Protein AF-A0A8X8BHP9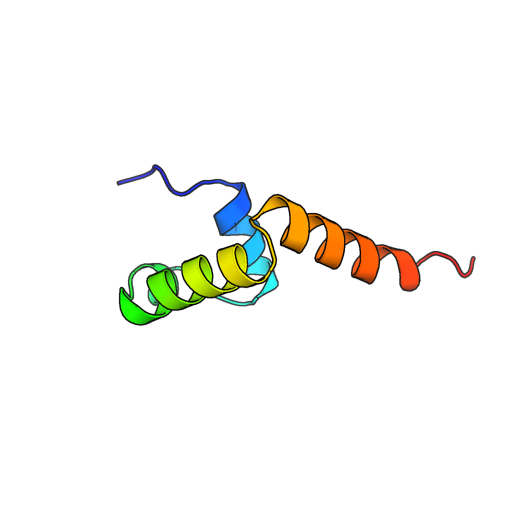-F1 (afdb_monomer_lite)

Foldseek 3Di:
DPPDDVLVVVVCVVVVHDVVLCVPPVSVVVVVVVQVVCVHSVSVVVVVVVVVVVVPPPD

Organism: Polypterus senegalus (NCBI:txid55291)

Radius of gyration: 13.21 Å; chains: 1; bounding box: 25×32×38 Å

InterPro domains:
  IPR011026 Actin nucleation-promoting factor WAS, C-terminal [SSF47912] (2-53)
  IPR036936 CRIB domain superfamily [G3DSA:3.90.810.10] (1-51)

pLDDT: mean 75.54, std 12.57, range [39.44, 88.62]

Sequence (59 aa):
VNNLDPELKNLFDLCGISEAQLKDKETSKAIYDFIEKKGGVEAVKNELRRQGKFYFSNY

Secondary structure (DSSP, 8-state):
-----HHHHHHHHHHT--HHHHHSHHHHHHHHHHHHHTTSHHHHHHHHHHHHHHSS---

Structure (mmCIF, N/CA/C/O backbone):
data_AF-A0A8X8BHP9-F1
#
_entry.id   AF-A0A8X8BHP9-F1
#
loop_
_atom_site.group_PDB
_atom_site.id
_atom_site.type_symbol
_atom_site.label_atom_id
_atom_site.label_alt_id
_atom_site.label_comp_id
_atom_site.label_asym_id
_atom_site.label_entity_id
_atom_site.label_seq_id
_atom_site.pdbx_PDB_ins_code
_atom_site.Cartn_x
_atom_site.Cartn_y
_atom_site.Cartn_z
_atom_site.occupancy
_atom_site.B_iso_or_equiv
_atom_site.auth_seq_id
_atom_site.auth_comp_id
_atom_site.auth_asym_id
_atom_site.auth_atom_id
_atom_site.pdbx_PDB_model_num
ATOM 1 N N . VAL A 1 1 ? -8.886 17.555 1.778 1.00 39.44 1 VAL A N 1
ATOM 2 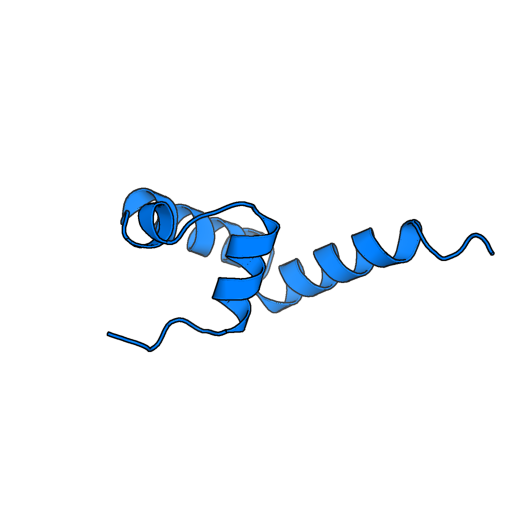C CA . VAL A 1 1 ? -8.541 16.115 1.854 1.00 39.44 1 VAL A CA 1
ATOM 3 C C . VAL A 1 1 ? -8.369 15.574 0.442 1.00 39.44 1 VAL A C 1
ATOM 5 O O . VAL A 1 1 ? -9.318 15.027 -0.076 1.00 39.44 1 VAL A O 1
ATOM 8 N N . ASN A 1 2 ? -7.230 15.822 -0.217 1.00 52.22 2 ASN A N 1
ATOM 9 C CA . ASN A 1 2 ? -6.922 15.304 -1.567 1.00 52.22 2 ASN A CA 1
ATOM 10 C C . ASN A 1 2 ? -5.394 15.291 -1.818 1.00 52.22 2 ASN A C 1
ATOM 12 O O . ASN A 1 2 ? -4.934 15.739 -2.857 1.00 52.22 2 ASN A O 1
ATOM 16 N N . ASN A 1 3 ? -4.601 14.808 -0.852 1.00 60.56 3 ASN A N 1
ATOM 17 C CA . ASN A 1 3 ? -3.133 14.710 -0.979 1.00 60.56 3 ASN A CA 1
ATOM 18 C C . ASN A 1 3 ? -2.660 13.249 -0.924 1.00 60.56 3 ASN A C 1
ATOM 20 O O . ASN A 1 3 ? -1.621 12.947 -0.344 1.00 60.56 3 ASN A O 1
ATOM 24 N N . LEU A 1 4 ? -3.473 12.323 -1.432 1.00 66.50 4 LEU A N 1
ATOM 25 C CA . LEU A 1 4 ? -3.105 10.915 -1.476 1.00 66.50 4 LEU A CA 1
ATOM 26 C C . LEU A 1 4 ? -2.231 10.725 -2.713 1.00 66.50 4 LEU A C 1
ATOM 28 O O . LEU A 1 4 ? -2.685 10.980 -3.829 1.00 66.50 4 LEU A O 1
ATOM 32 N N . ASP A 1 5 ? -0.968 10.380 -2.486 1.00 76.12 5 ASP A N 1
ATOM 33 C CA . ASP A 1 5 ? 0.030 10.293 -3.544 1.00 76.12 5 ASP A CA 1
ATOM 34 C C . ASP A 1 5 ? -0.455 9.336 -4.659 1.00 76.12 5 ASP A C 1
ATOM 36 O O . ASP A 1 5 ? -0.912 8.225 -4.348 1.00 76.12 5 ASP A O 1
ATOM 40 N N . PRO A 1 6 ? -0.408 9.737 -5.944 1.00 77.56 6 PRO A N 1
ATOM 41 C CA . PRO A 1 6 ? -0.858 8.901 -7.058 1.00 77.56 6 PRO A CA 1
ATOM 42 C C . PRO A 1 6 ? -0.192 7.521 -7.083 1.00 77.56 6 PRO A C 1
ATOM 44 O O . PRO A 1 6 ? -0.775 6.546 -7.566 1.00 77.56 6 PRO A O 1
ATOM 47 N N . GLU A 1 7 ? 1.031 7.428 -6.566 1.00 73.38 7 GLU A N 1
ATOM 48 C CA . GLU A 1 7 ? 1.817 6.201 -6.553 1.00 73.38 7 GLU A CA 1
ATOM 49 C C . GLU A 1 7 ? 1.331 5.234 -5.481 1.00 73.38 7 GLU A C 1
ATOM 51 O O . GLU A 1 7 ? 1.215 4.036 -5.738 1.00 73.38 7 GLU A O 1
ATOM 56 N N . LEU A 1 8 ? 0.953 5.759 -4.313 1.00 76.69 8 LEU A N 1
ATOM 57 C CA . LEU A 1 8 ? 0.291 4.978 -3.273 1.00 76.69 8 LEU A CA 1
ATOM 58 C C . LEU A 1 8 ? -1.060 4.464 -3.766 1.00 76.69 8 LEU A C 1
ATOM 60 O O . LEU A 1 8 ? -1.353 3.284 -3.601 1.00 76.69 8 LEU A O 1
ATOM 64 N N . LYS A 1 9 ? -1.841 5.310 -4.453 1.00 78.62 9 LYS A N 1
ATOM 65 C CA . LYS A 1 9 ? -3.136 4.912 -5.020 1.00 78.62 9 LYS A CA 1
ATOM 66 C C . LYS A 1 9 ? -3.015 3.732 -5.987 1.00 78.62 9 LYS A C 1
ATOM 68 O O . LYS A 1 9 ? -3.764 2.772 -5.858 1.00 78.62 9 LYS A O 1
ATOM 73 N N . ASN A 1 10 ? -2.042 3.769 -6.899 1.00 77.38 10 ASN A N 1
ATOM 74 C CA . ASN A 1 10 ? -1.787 2.646 -7.807 1.00 77.38 10 ASN A CA 1
ATOM 75 C C . ASN A 1 10 ? -1.390 1.371 -7.057 1.00 77.38 10 ASN A C 1
ATOM 77 O O . ASN A 1 10 ? -1.801 0.279 -7.431 1.00 77.38 10 ASN A O 1
ATOM 81 N N . LEU A 1 11 ? -0.596 1.498 -5.995 1.00 79.38 11 LEU A N 1
ATOM 82 C CA . LEU A 1 11 ? -0.176 0.363 -5.176 1.00 79.38 11 LEU A CA 1
ATOM 83 C C . LEU A 1 11 ? -1.371 -0.269 -4.448 1.00 79.38 11 LEU A C 1
ATOM 85 O O . LEU A 1 11 ? -1.486 -1.490 -4.394 1.00 79.38 11 LEU A O 1
ATOM 89 N N . PHE A 1 12 ? -2.290 0.561 -3.958 1.00 79.69 12 PHE A N 1
ATOM 90 C CA . PHE A 1 12 ? -3.538 0.121 -3.343 1.00 79.69 12 PHE A CA 1
ATOM 91 C C . PHE A 1 12 ? -4.435 -0.604 -4.348 1.00 79.69 12 PHE A C 1
ATOM 93 O O . PHE A 1 12 ? -4.853 -1.725 -4.067 1.00 79.69 12 PHE A O 1
ATOM 100 N N . ASP A 1 13 ? -4.635 -0.035 -5.539 1.00 81.81 13 ASP A N 1
ATOM 101 C CA . ASP A 1 13 ? -5.409 -0.675 -6.608 1.00 81.81 13 ASP A CA 1
ATOM 102 C C . ASP A 1 13 ? -4.784 -2.018 -7.032 1.00 81.81 13 ASP A C 1
ATOM 104 O O . ASP A 1 13 ? -5.499 -3.006 -7.202 1.00 81.81 13 ASP A O 1
ATOM 108 N N . LEU A 1 14 ? -3.450 -2.103 -7.121 1.00 75.25 14 LEU A N 1
ATOM 109 C CA . LEU A 1 14 ? -2.732 -3.348 -7.435 1.00 75.25 14 LEU A CA 1
ATOM 110 C C . LEU A 1 14 ? -2.883 -4.420 -6.349 1.00 75.25 14 LEU A C 1
ATOM 112 O O . LEU A 1 14 ? -2.937 -5.608 -6.662 1.00 75.25 14 LEU A O 1
ATOM 116 N N . CYS A 1 15 ? -2.956 -4.019 -5.080 1.00 75.12 15 CYS A N 1
ATOM 117 C CA . CYS A 1 15 ? -3.213 -4.925 -3.963 1.00 75.12 15 CYS A CA 1
ATOM 118 C C . CYS A 1 15 ? -4.708 -5.252 -3.776 1.00 75.12 15 CYS A C 1
ATOM 120 O O . CYS A 1 15 ? -5.034 -6.069 -2.916 1.00 75.12 15 CYS A O 1
ATOM 122 N N . GLY A 1 16 ? -5.614 -4.639 -4.549 1.00 79.69 16 GLY A N 1
ATOM 123 C CA . GLY A 1 16 ? -7.065 -4.799 -4.397 1.00 79.69 16 GLY A CA 1
ATOM 124 C C . GLY A 1 16 ? -7.647 -4.059 -3.187 1.00 79.69 16 GLY A C 1
ATOM 125 O O . GLY A 1 16 ? -8.715 -4.416 -2.691 1.00 79.69 16 GLY A O 1
ATOM 126 N N . ILE A 1 17 ? -6.942 -3.043 -2.691 1.00 83.19 17 ILE A N 1
ATOM 127 C CA . ILE A 1 17 ? -7.330 -2.243 -1.530 1.00 83.19 17 ILE A CA 1
ATOM 128 C C . ILE A 1 17 ? -8.217 -1.094 -1.999 1.00 83.19 17 ILE A C 1
ATOM 130 O O . ILE A 1 17 ? -7.810 -0.249 -2.791 1.00 83.19 17 ILE A O 1
ATOM 134 N N . SER A 1 18 ? -9.436 -1.039 -1.468 1.00 82.75 18 SER A N 1
ATOM 135 C CA . SER A 1 18 ? -10.412 0.002 -1.805 1.00 82.75 18 SER A CA 1
ATOM 136 C C . SER A 1 18 ? -10.277 1.250 -0.926 1.00 82.75 18 SER A C 1
ATOM 138 O O . SER A 1 18 ? -9.734 1.212 0.178 1.00 82.75 18 SER A O 1
ATOM 140 N N . GLU A 1 19 ? -10.867 2.368 -1.361 1.00 80.31 19 GLU A N 1
ATOM 141 C CA . GLU A 1 19 ? -10.891 3.618 -0.584 1.00 80.31 19 GLU A CA 1
ATOM 142 C C . GLU A 1 19 ? -11.495 3.463 0.822 1.00 80.31 19 GLU A C 1
ATOM 144 O O . GLU A 1 19 ? -11.120 4.197 1.736 1.00 80.31 19 GLU A O 1
ATOM 149 N N . ALA A 1 20 ? -12.410 2.507 1.022 1.00 84.12 20 ALA A N 1
ATOM 150 C CA . ALA A 1 20 ? -12.967 2.206 2.341 1.00 84.12 20 ALA A CA 1
ATOM 151 C C . ALA A 1 20 ? -11.882 1.713 3.310 1.00 84.12 20 ALA A C 1
ATOM 153 O O . ALA A 1 20 ? -11.832 2.153 4.456 1.00 84.12 20 ALA A O 1
ATOM 154 N N . GLN A 1 21 ? -10.974 0.868 2.822 1.00 81.44 21 GLN A N 1
ATOM 155 C CA . GLN A 1 21 ? -9.819 0.395 3.578 1.00 81.44 21 GLN A CA 1
ATOM 156 C C . GLN A 1 21 ? -8.743 1.477 3.730 1.00 81.44 21 GLN A C 1
ATOM 158 O O . GLN A 1 21 ? -8.049 1.514 4.734 1.00 81.44 21 GLN A O 1
ATOM 163 N N . LEU A 1 22 ? -8.647 2.430 2.803 1.00 78.56 22 LEU A N 1
ATOM 164 C CA . LEU A 1 22 ? -7.752 3.584 2.972 1.00 78.56 22 LEU A CA 1
ATOM 165 C C . LEU A 1 22 ? -8.235 4.580 4.027 1.00 78.56 22 LEU A C 1
ATOM 167 O O . LEU A 1 22 ? -7.418 5.246 4.662 1.00 78.56 22 LEU A O 1
ATOM 171 N N . LYS A 1 23 ? -9.552 4.692 4.227 1.00 80.88 23 LYS A N 1
ATOM 172 C CA . LYS A 1 23 ? -10.132 5.488 5.320 1.00 80.88 23 LYS A CA 1
ATOM 173 C C . LYS A 1 23 ? -9.961 4.816 6.679 1.00 80.88 23 LYS A C 1
ATOM 175 O O . LYS A 1 23 ? -10.016 5.502 7.701 1.00 80.88 23 LYS A O 1
ATOM 180 N N . ASP A 1 24 ? -9.747 3.505 6.690 1.00 87.69 24 ASP A N 1
ATOM 181 C CA . ASP A 1 24 ? -9.447 2.762 7.898 1.00 87.69 24 ASP A CA 1
ATOM 182 C C . ASP A 1 24 ? -8.005 3.041 8.358 1.00 87.69 24 ASP A C 1
ATOM 184 O O . ASP A 1 24 ? -7.033 2.910 7.609 1.00 87.69 24 ASP A O 1
ATOM 188 N N . LYS A 1 25 ? -7.855 3.479 9.611 1.00 83.25 25 LYS A N 1
ATOM 189 C CA . LYS A 1 25 ? -6.546 3.862 10.168 1.00 83.25 25 LYS A CA 1
ATOM 190 C C . LYS A 1 25 ? -5.611 2.670 10.335 1.00 83.25 25 LYS A C 1
ATOM 192 O O . LYS A 1 25 ? -4.399 2.830 10.227 1.00 83.25 25 LYS A O 1
ATOM 197 N N . GLU A 1 26 ? -6.164 1.503 10.633 1.00 87.88 26 GLU A N 1
ATOM 198 C CA . GLU A 1 26 ? -5.384 0.296 10.875 1.00 87.88 26 GLU A CA 1
ATOM 199 C C . GLU A 1 26 ? -4.824 -0.235 9.557 1.00 87.88 26 GLU A C 1
ATOM 201 O O . GLU A 1 26 ? -3.624 -0.484 9.431 1.00 87.88 26 GLU A O 1
ATOM 206 N N . THR A 1 27 ? -5.678 -0.281 8.537 1.00 84.62 27 THR A N 1
ATOM 207 C CA . THR A 1 27 ? -5.315 -0.723 7.194 1.00 84.62 27 THR A CA 1
ATOM 208 C C . THR A 1 27 ? -4.367 0.262 6.519 1.00 84.62 27 THR A C 1
ATOM 210 O O . THR A 1 27 ? -3.323 -0.152 6.023 1.00 84.62 27 THR A O 1
ATOM 213 N N . SER A 1 28 ? -4.653 1.570 6.553 1.00 82.38 28 SER A N 1
ATOM 214 C CA . SER A 1 28 ? -3.737 2.578 5.994 1.00 82.38 28 SER A CA 1
ATOM 215 C C . SER A 1 28 ? -2.346 2.490 6.623 1.00 82.38 28 SER A C 1
ATOM 217 O O . SER A 1 28 ? -1.355 2.444 5.894 1.00 82.38 28 SER A O 1
ATOM 219 N N . LYS A 1 29 ? -2.256 2.361 7.954 1.00 86.12 29 LYS A N 1
ATOM 220 C CA . LYS A 1 29 ? -0.982 2.147 8.654 1.00 86.12 29 LYS A CA 1
ATOM 221 C C . LYS A 1 29 ? -0.292 0.853 8.220 1.00 86.12 29 LYS A C 1
ATOM 223 O O . LYS A 1 29 ? 0.900 0.880 7.933 1.00 86.12 29 LYS A O 1
ATOM 228 N N . ALA A 1 30 ? -1.024 -0.256 8.130 1.00 86.25 30 ALA A N 1
ATOM 229 C CA . ALA A 1 30 ? -0.462 -1.537 7.711 1.00 86.25 30 ALA A CA 1
ATOM 230 C C . ALA A 1 30 ? 0.171 -1.469 6.312 1.00 86.25 30 ALA A C 1
ATOM 232 O O . ALA A 1 30 ? 1.202 -2.100 6.078 1.00 86.25 30 ALA A O 1
ATOM 233 N N . ILE A 1 31 ? -0.399 -0.682 5.392 1.00 81.75 31 ILE A N 1
ATOM 234 C CA . ILE A 1 31 ? 0.171 -0.542 4.050 1.00 81.75 31 ILE A CA 1
ATOM 235 C C . ILE A 1 31 ? 1.420 0.343 4.062 1.00 81.75 31 ILE A C 1
ATOM 237 O O . ILE A 1 31 ? 2.403 0.002 3.405 1.00 81.75 31 ILE A O 1
ATOM 241 N N . TYR A 1 32 ? 1.427 1.439 4.829 1.00 82.00 32 TYR A N 1
ATOM 242 C CA . TYR A 1 32 ? 2.643 2.240 5.010 1.00 82.00 32 TYR A CA 1
ATOM 243 C C . TYR A 1 32 ? 3.780 1.401 5.608 1.00 82.00 32 TYR A C 1
ATOM 245 O O . TYR A 1 32 ? 4.877 1.387 5.050 1.00 82.00 32 TYR A O 1
ATOM 253 N N . ASP A 1 33 ? 3.492 0.623 6.655 1.00 88.62 33 ASP A N 1
ATOM 254 C CA . ASP A 1 33 ? 4.452 -0.300 7.270 1.00 88.62 33 ASP A CA 1
ATOM 255 C C . ASP A 1 33 ? 4.935 -1.362 6.266 1.00 88.62 33 AS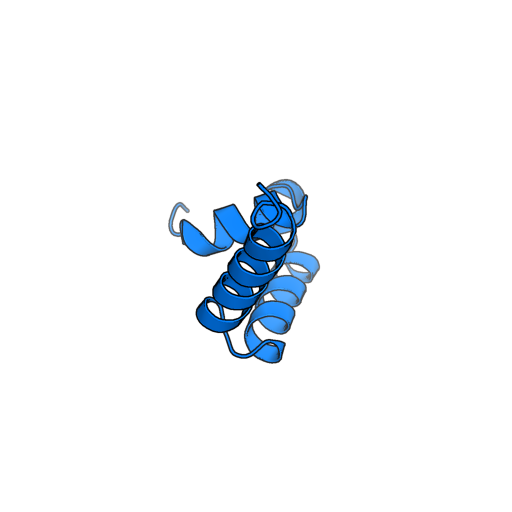P A C 1
ATOM 257 O O . ASP A 1 33 ? 6.105 -1.742 6.268 1.00 88.62 33 ASP A O 1
ATOM 261 N N . PHE A 1 34 ? 4.054 -1.863 5.393 1.00 85.62 34 PHE A N 1
ATOM 262 C CA . PHE A 1 34 ? 4.420 -2.828 4.353 1.00 85.62 34 PHE A CA 1
ATOM 263 C C . PHE A 1 34 ? 5.393 -2.228 3.334 1.00 85.62 34 PHE A C 1
ATOM 265 O O . PHE A 1 34 ? 6.407 -2.846 3.004 1.00 85.62 34 PHE A O 1
ATOM 272 N N . ILE A 1 35 ? 5.103 -1.016 2.861 1.00 83.69 35 ILE A N 1
ATOM 273 C CA . ILE A 1 35 ? 5.946 -0.284 1.916 1.00 83.69 35 ILE A CA 1
ATOM 274 C C . ILE A 1 35 ? 7.315 -0.005 2.537 1.00 83.69 35 ILE A C 1
ATOM 276 O O . ILE A 1 35 ? 8.338 -0.273 1.910 1.00 83.69 35 ILE A O 1
ATOM 280 N N . GLU A 1 36 ? 7.350 0.484 3.775 1.00 86.69 36 GLU A N 1
ATOM 281 C CA . GLU A 1 36 ? 8.597 0.767 4.485 1.00 86.69 36 GLU A CA 1
ATOM 282 C C . GLU A 1 36 ? 9.427 -0.509 4.692 1.00 86.69 36 GLU A C 1
ATOM 284 O O . GLU A 1 36 ? 10.609 -0.537 4.344 1.00 86.69 36 GLU A O 1
ATOM 289 N N . LYS A 1 37 ? 8.802 -1.612 5.131 1.00 88.38 37 LYS A N 1
ATOM 290 C CA . LYS A 1 37 ? 9.464 -2.923 5.288 1.00 88.38 37 LYS A CA 1
ATOM 291 C C . LYS A 1 37 ? 10.051 -3.469 3.993 1.00 88.38 37 LYS A C 1
ATOM 293 O O . LYS A 1 37 ? 11.042 -4.194 4.025 1.00 88.38 37 LYS A O 1
ATOM 298 N N . LYS A 1 38 ? 9.437 -3.151 2.855 1.00 83.25 38 LYS A N 1
ATOM 299 C CA . LYS A 1 38 ? 9.920 -3.541 1.528 1.00 83.25 38 LYS A CA 1
ATOM 300 C C . LYS A 1 38 ? 11.066 -2.662 1.016 1.00 83.25 38 LYS A C 1
ATOM 302 O O . LYS A 1 38 ? 11.655 -3.004 -0.004 1.00 83.25 38 LYS A O 1
ATOM 307 N N . GLY A 1 39 ? 11.413 -1.582 1.720 1.00 85.81 39 GLY A N 1
ATOM 308 C CA . GLY A 1 39 ? 12.458 -0.633 1.326 1.00 85.81 39 GLY A CA 1
ATOM 309 C C . GLY A 1 39 ? 11.923 0.648 0.680 1.00 85.81 39 GLY A C 1
ATOM 310 O O . GLY A 1 39 ? 12.657 1.326 -0.035 1.00 85.81 39 GLY A O 1
ATOM 311 N N . GLY A 1 40 ? 10.649 0.975 0.903 1.00 86.81 40 GLY A N 1
ATOM 312 C CA . GLY A 1 40 ? 9.980 2.162 0.373 1.00 86.81 40 GLY A CA 1
ATOM 313 C C . GLY A 1 40 ? 9.177 1.905 -0.905 1.00 86.81 40 GLY A C 1
ATOM 314 O O . GLY A 1 40 ? 9.206 0.822 -1.493 1.00 86.81 40 GLY A O 1
ATOM 315 N N . VAL A 1 41 ? 8.452 2.939 -1.351 1.00 83.06 41 VAL A N 1
ATOM 316 C CA . VAL A 1 41 ? 7.557 2.884 -2.529 1.00 83.06 41 VAL A CA 1
ATOM 317 C C . VAL A 1 41 ? 8.321 2.445 -3.782 1.00 83.06 41 VAL A C 1
ATOM 319 O O . VAL A 1 41 ? 7.838 1.616 -4.552 1.00 83.06 41 VAL A O 1
ATOM 322 N N . GLU A 1 42 ? 9.551 2.933 -3.946 1.00 84.75 42 GLU A N 1
ATOM 323 C CA . GLU A 1 42 ? 10.416 2.607 -5.084 1.00 84.75 42 GLU A CA 1
ATOM 324 C C . GLU A 1 42 ? 10.793 1.123 -5.144 1.00 84.75 42 GLU A C 1
ATOM 326 O O . GLU A 1 42 ? 10.782 0.521 -6.221 1.00 84.75 42 GLU A O 1
ATOM 331 N N . ALA A 1 43 ? 11.073 0.499 -3.998 1.00 87.50 43 ALA A N 1
ATOM 332 C CA . ALA A 1 43 ? 11.400 -0.921 -3.942 1.00 87.50 43 ALA A CA 1
ATOM 333 C C . ALA A 1 43 ? 10.190 -1.783 -4.330 1.00 87.50 43 ALA A C 1
ATOM 335 O O . ALA A 1 43 ? 10.314 -2.682 -5.168 1.00 87.50 43 ALA A O 1
ATOM 336 N N . VAL A 1 44 ? 9.004 -1.452 -3.802 1.00 82.00 44 VAL A N 1
ATOM 337 C CA . VAL A 1 44 ?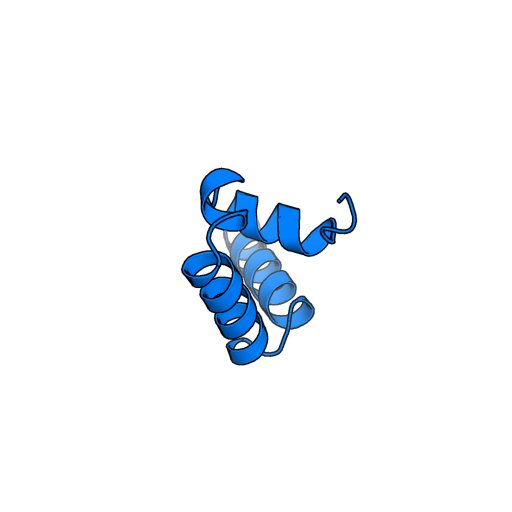 7.755 -2.162 -4.123 1.00 82.00 44 VAL A CA 1
ATOM 338 C C . VAL A 1 44 ? 7.404 -2.024 -5.604 1.00 82.00 44 VAL A C 1
ATOM 340 O O . VAL A 1 44 ? 7.100 -3.018 -6.262 1.00 82.00 44 VAL A O 1
ATOM 343 N N . LYS A 1 45 ? 7.517 -0.821 -6.178 1.00 78.62 45 LYS A N 1
ATOM 344 C CA . LYS A 1 45 ? 7.329 -0.603 -7.622 1.00 78.62 45 LYS A CA 1
ATOM 345 C C . LYS A 1 45 ? 8.275 -1.439 -8.466 1.00 78.62 45 LYS A C 1
ATOM 347 O O . LYS A 1 45 ? 7.864 -2.005 -9.478 1.00 78.62 45 LYS A O 1
ATOM 352 N N . ASN A 1 46 ? 9.551 -1.496 -8.091 1.00 83.50 46 ASN A N 1
ATOM 353 C CA . ASN A 1 46 ? 10.531 -2.245 -8.862 1.00 83.50 46 ASN A CA 1
ATOM 354 C C . ASN A 1 46 ? 10.249 -3.754 -8.777 1.00 83.50 46 ASN A C 1
ATOM 356 O O . ASN A 1 46 ? 10.413 -4.445 -9.780 1.00 83.50 46 ASN A O 1
ATOM 360 N N . GLU A 1 47 ? 9.754 -4.245 -7.634 1.00 80.75 47 GLU A N 1
ATOM 361 C CA . GLU A 1 47 ? 9.275 -5.622 -7.444 1.00 80.75 47 GLU A CA 1
ATOM 362 C C . GLU A 1 47 ? 8.057 -5.923 -8.336 1.00 80.75 47 GLU A C 1
ATOM 364 O O . GLU A 1 47 ? 8.085 -6.895 -9.091 1.00 80.75 47 GLU A O 1
ATOM 369 N N . LEU A 1 48 ? 7.045 -5.048 -8.345 1.00 75.94 48 LEU A N 1
ATOM 370 C CA . LEU A 1 48 ? 5.858 -5.159 -9.207 1.00 75.94 48 LEU A CA 1
ATOM 371 C C . LEU A 1 48 ? 6.232 -5.136 -10.697 1.00 75.94 48 LEU A C 1
ATOM 373 O O . LEU A 1 48 ? 5.783 -5.974 -11.482 1.00 75.94 48 LEU A O 1
ATOM 377 N N . ARG A 1 49 ? 7.136 -4.231 -11.089 1.00 74.50 49 ARG A N 1
ATOM 378 C CA . ARG A 1 49 ? 7.660 -4.153 -12.458 1.00 74.50 49 ARG A CA 1
ATOM 379 C C . ARG A 1 49 ? 8.485 -5.387 -12.823 1.00 74.50 49 ARG A C 1
ATOM 381 O O . ARG A 1 49 ? 8.451 -5.814 -13.974 1.00 74.50 49 ARG A O 1
ATOM 388 N N . ARG A 1 50 ? 9.223 -5.978 -11.875 1.00 72.75 50 ARG A N 1
ATOM 389 C CA . ARG A 1 50 ? 9.953 -7.240 -12.089 1.00 72.75 50 ARG A CA 1
ATOM 390 C C . ARG A 1 50 ? 9.001 -8.411 -12.280 1.00 72.75 50 ARG A C 1
ATOM 392 O O . ARG A 1 50 ? 9.232 -9.206 -13.185 1.00 72.75 50 ARG A O 1
ATOM 399 N N . GLN A 1 51 ? 7.941 -8.499 -11.479 1.00 62.56 51 GLN A N 1
ATOM 400 C CA . GLN A 1 51 ? 6.941 -9.560 -11.601 1.00 62.56 51 GLN A CA 1
ATOM 401 C C . GLN A 1 51 ? 6.183 -9.471 -12.936 1.00 62.56 51 GLN A C 1
ATOM 403 O O . GLN A 1 51 ? 6.009 -10.490 -13.597 1.00 62.56 51 GLN A O 1
ATOM 408 N N . GLY A 1 52 ? 5.853 -8.264 -13.415 1.00 58.44 52 GLY A N 1
ATOM 409 C CA . GLY A 1 52 ? 5.245 -8.067 -14.739 1.00 58.44 52 GLY A CA 1
ATOM 410 C C . GLY A 1 52 ? 6.166 -8.389 -15.927 1.00 58.44 52 GLY A C 1
ATOM 411 O O . GLY A 1 52 ? 5.685 -8.736 -17.002 1.00 58.44 52 GLY A O 1
ATOM 412 N N . LYS A 1 53 ? 7.494 -8.324 -15.752 1.00 50.75 53 LYS A N 1
ATOM 413 C CA . LYS A 1 53 ? 8.464 -8.584 -16.832 1.00 50.75 53 LYS A CA 1
ATOM 414 C C . LYS A 1 53 ? 8.715 -10.065 -17.123 1.00 50.75 53 LYS A C 1
ATOM 416 O O . LYS A 1 53 ? 9.156 -10.378 -18.225 1.00 50.75 53 LYS A O 1
ATOM 421 N N . PHE A 1 54 ? 8.425 -10.976 -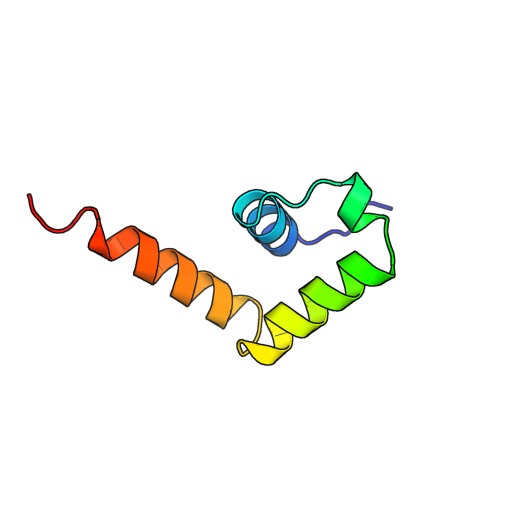16.194 1.00 54.19 54 PHE A N 1
ATOM 422 C CA . PHE A 1 54 ? 8.648 -12.409 -16.430 1.00 54.19 54 PHE A CA 1
ATOM 423 C C . PHE A 1 54 ? 7.561 -13.071 -17.290 1.00 54.19 54 PHE A C 1
ATOM 425 O O . PHE A 1 54 ? 7.854 -14.050 -17.969 1.00 54.19 54 PHE A O 1
ATOM 432 N N . TYR A 1 55 ? 6.343 -12.522 -17.337 1.00 52.25 55 TYR A N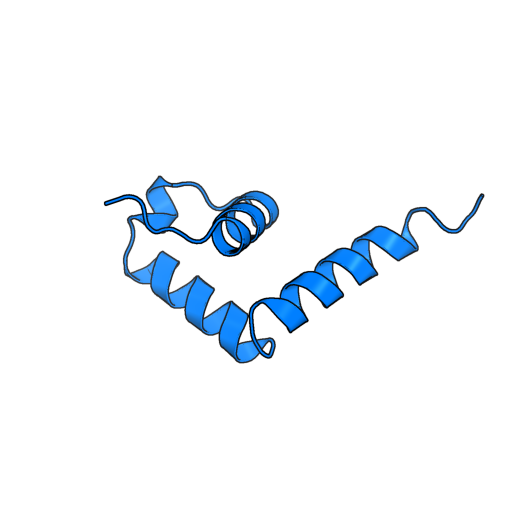 1
ATOM 433 C CA . TYR A 1 55 ? 5.245 -13.125 -18.105 1.00 52.25 55 TYR A CA 1
ATOM 434 C C . TYR A 1 55 ? 5.253 -12.786 -19.606 1.00 52.25 55 TYR A C 1
ATOM 436 O O . TYR A 1 55 ? 4.576 -13.464 -20.371 1.00 52.25 55 TYR A O 1
ATOM 444 N N . PHE A 1 56 ? 6.036 -11.794 -20.050 1.00 56.75 56 PHE A N 1
ATOM 445 C CA . PHE A 1 56 ? 6.034 -11.340 -21.453 1.00 56.75 56 PHE A CA 1
ATOM 446 C C . PHE A 1 56 ? 7.358 -11.531 -22.205 1.00 56.75 56 PHE A C 1
ATOM 448 O O . PHE A 1 56 ? 7.429 -11.204 -23.382 1.00 56.75 56 PHE A O 1
ATOM 455 N N . SER A 1 57 ? 8.399 -12.090 -21.580 1.00 53.97 57 SER A N 1
ATOM 456 C CA . SER A 1 57 ? 9.696 -12.330 -22.240 1.00 53.97 57 SER A CA 1
ATOM 457 C C . SER A 1 57 ? 9.857 -13.776 -22.743 1.00 53.97 57 SER A C 1
ATOM 459 O O . SER A 1 57 ? 10.922 -14.365 -22.578 1.00 53.97 57 SER A O 1
ATOM 461 N N . ASN A 1 58 ? 8.800 -14.356 -23.321 1.00 52.16 58 ASN A N 1
ATOM 462 C CA . ASN A 1 58 ? 8.829 -15.663 -24.003 1.00 52.16 58 ASN A CA 1
ATOM 463 C C . ASN A 1 58 ? 8.200 -15.615 -25.412 1.00 52.16 58 ASN A C 1
ATOM 465 O O . ASN A 1 58 ? 7.668 -16.618 -25.882 1.00 52.16 58 ASN A O 1
ATOM 469 N N . TYR A 1 59 ? 8.259 -14.462 -26.082 1.00 40.97 59 TYR A N 1
ATOM 470 C CA . TYR A 1 59 ? 7.962 -14.344 -27.511 1.00 40.97 59 TYR A CA 1
ATOM 471 C C . TYR A 1 59 ? 9.119 -13.667 -28.233 1.00 40.97 59 TYR A C 1
ATOM 473 O O . TYR A 1 59 ? 9.589 -12.627 -27.717 1.00 40.97 59 TYR A O 1
#